Protein AF-A0A960FQE8-F1 (afdb_monomer_lite)

Sequence (117 aa):
MAREVLAIDFSSAMCGALRERVAANGVANVTVREMDAQELDLPDDHVDVALSSFGAMICPDRTRAIAEMARFTRSSGRLAVSCWQAPPAPGRRSSRRTRCSARCSKSFPSRWSNASR

Foldseek 3Di:
DDQAEEAEDQDPVVLVVVVVVCVVVVPDRYDYDNDQLLDDPAAFQADQEAEAEQRLVPHPDSVSSVVSSLGNHHQQHWYFYAHDDDDDDPPDDDDDRDGDTDGSNVPDPPDPDPDDD

Structure (mmCIF, N/CA/C/O backbone):
data_AF-A0A960FQE8-F1
#
_entry.id   AF-A0A960FQE8-F1
#
loop_
_atom_site.group_PDB
_atom_site.id
_atom_site.type_symbol
_atom_site.label_atom_id
_atom_site.label_alt_id
_atom_site.label_comp_id
_atom_site.label_asym_id
_atom_site.label_entity_id
_atom_site.label_seq_id
_atom_site.pdbx_PDB_ins_code
_atom_site.Cartn_x
_atom_site.Cartn_y
_atom_site.Cartn_z
_atom_site.occupancy
_atom_site.B_iso_or_equiv
_atom_site.auth_seq_id
_atom_site.auth_comp_id
_atom_site.auth_asym_id
_atom_site.auth_atom_id
_atom_site.pdbx_PDB_model_num
ATOM 1 N N . MET A 1 1 ? -14.472 10.545 6.963 1.00 61.81 1 MET A N 1
ATOM 2 C CA . MET A 1 1 ? -13.051 10.735 7.327 1.00 61.81 1 MET A CA 1
ATOM 3 C C . MET A 1 1 ? -12.522 9.399 7.823 1.00 61.81 1 MET A C 1
ATOM 5 O O . MET A 1 1 ? -13.245 8.745 8.564 1.00 61.81 1 MET A O 1
ATOM 9 N N . ALA A 1 2 ? -11.345 8.958 7.372 1.00 83.38 2 ALA A N 1
ATOM 10 C CA . ALA A 1 2 ? -10.706 7.756 7.917 1.00 83.38 2 ALA A CA 1
ATOM 11 C C . ALA A 1 2 ? -10.170 8.057 9.324 1.00 83.38 2 ALA A C 1
ATOM 13 O O . ALA A 1 2 ? -9.675 9.160 9.554 1.00 83.38 2 ALA A O 1
ATOM 14 N N . ARG A 1 3 ? -10.287 7.105 10.258 1.00 93.56 3 ARG A N 1
ATOM 15 C CA . ARG A 1 3 ? -9.760 7.264 11.624 1.00 93.56 3 ARG A CA 1
ATOM 16 C C . ARG A 1 3 ? -8.235 7.225 11.628 1.00 93.56 3 ARG A C 1
ATOM 18 O O . ARG A 1 3 ? -7.616 8.080 12.245 1.00 93.56 3 ARG A O 1
ATOM 25 N N . GLU A 1 4 ? -7.664 6.284 10.890 1.00 96.62 4 GLU A N 1
ATOM 26 C CA . GLU A 1 4 ? -6.230 6.041 10.768 1.00 96.62 4 GLU A CA 1
ATOM 27 C C . GLU A 1 4 ? -5.920 5.629 9.327 1.00 96.62 4 GLU A C 1
ATOM 29 O O . GLU A 1 4 ? -6.756 5.012 8.658 1.00 96.62 4 GLU A O 1
ATOM 34 N N . VAL A 1 5 ? -4.745 6.012 8.835 1.00 97.50 5 VAL A N 1
ATOM 35 C CA . VAL A 1 5 ? -4.273 5.693 7.489 1.00 97.50 5 VAL A CA 1
ATOM 36 C C . VAL A 1 5 ? -2.857 5.147 7.581 1.00 97.50 5 VAL A C 1
ATOM 38 O O . VAL A 1 5 ? -1.936 5.850 7.986 1.00 97.50 5 VAL A O 1
ATOM 41 N N . LEU A 1 6 ? -2.671 3.913 7.126 1.00 97.69 6 LEU A N 1
ATOM 42 C CA . LEU A 1 6 ? -1.350 3.372 6.844 1.00 97.69 6 LEU A CA 1
ATOM 43 C C . LEU A 1 6 ? -1.030 3.592 5.362 1.00 97.69 6 LEU A C 1
ATOM 45 O O . LEU A 1 6 ? -1.691 3.030 4.489 1.00 97.69 6 LEU A O 1
ATOM 49 N N . ALA A 1 7 ? -0.022 4.411 5.084 1.00 97.50 7 ALA A N 1
ATOM 50 C CA . ALA A 1 7 ? 0.506 4.630 3.747 1.00 97.50 7 ALA A CA 1
ATOM 51 C C . ALA A 1 7 ? 1.790 3.821 3.550 1.00 97.50 7 ALA A C 1
ATOM 53 O O . ALA A 1 7 ? 2.688 3.844 4.396 1.00 97.50 7 ALA A O 1
ATOM 54 N N . ILE A 1 8 ? 1.863 3.119 2.422 1.00 97.38 8 ILE A N 1
ATOM 55 C CA . ILE A 1 8 ? 2.964 2.217 2.093 1.00 97.38 8 ILE A CA 1
ATOM 56 C C . ILE A 1 8 ? 3.566 2.590 0.745 1.00 97.38 8 ILE A C 1
ATOM 58 O O . ILE A 1 8 ? 2.836 2.990 -0.163 1.00 97.38 8 ILE A O 1
ATOM 62 N N . ASP A 1 9 ? 4.877 2.445 0.620 1.00 97.56 9 ASP A N 1
ATOM 63 C CA . ASP A 1 9 ? 5.579 2.491 -0.661 1.00 97.56 9 ASP A CA 1
ATOM 64 C C . ASP A 1 9 ? 6.843 1.625 -0.569 1.00 97.56 9 ASP A C 1
ATOM 66 O O . ASP A 1 9 ? 7.386 1.450 0.520 1.00 97.56 9 ASP A O 1
ATOM 70 N N . PHE A 1 10 ? 7.316 1.080 -1.689 1.00 96.81 10 PHE A N 1
ATOM 71 C CA . PHE A 1 10 ? 8.600 0.369 -1.729 1.00 96.81 10 PHE A CA 1
ATOM 72 C C . PHE A 1 10 ? 9.778 1.356 -1.765 1.00 96.81 10 PHE A C 1
ATOM 74 O O . PHE A 1 10 ? 10.896 1.027 -1.385 1.00 96.81 10 PHE A O 1
ATOM 81 N N . SER A 1 11 ? 9.546 2.583 -2.237 1.00 97.25 11 SER A N 1
ATOM 82 C CA . SER A 1 11 ? 10.564 3.621 -2.322 1.00 97.25 11 SER A CA 1
ATOM 83 C C . SER A 1 11 ? 10.694 4.384 -1.006 1.00 97.25 11 SER A C 1
ATOM 85 O O . SER A 1 11 ? 9.833 5.192 -0.642 1.00 97.25 11 SER A O 1
ATOM 87 N N . SER A 1 12 ? 11.849 4.234 -0.357 1.00 97.75 12 SER A N 1
ATOM 88 C CA . SER A 1 12 ? 12.251 5.042 0.801 1.00 97.75 12 SER A CA 1
ATOM 89 C C . SER A 1 12 ? 12.115 6.553 0.556 1.00 97.75 12 SER A C 1
ATOM 91 O O . SER A 1 12 ? 11.643 7.294 1.424 1.00 97.75 12 SER A O 1
ATOM 93 N N . ALA A 1 13 ? 12.441 7.014 -0.658 1.00 98.19 13 ALA A N 1
ATOM 94 C CA . ALA A 1 13 ? 12.316 8.410 -1.068 1.00 98.19 13 ALA A CA 1
ATOM 95 C C . ALA A 1 13 ? 10.851 8.878 -1.124 1.00 98.19 13 ALA A C 1
ATOM 97 O O . ALA A 1 13 ? 10.537 9.971 -0.648 1.00 98.19 13 ALA A O 1
ATOM 98 N N . MET A 1 14 ? 9.935 8.053 -1.647 1.00 98.06 14 MET A N 1
ATOM 99 C CA . MET A 1 14 ? 8.502 8.380 -1.654 1.00 98.06 14 MET A CA 1
ATOM 100 C C . MET A 1 14 ? 7.922 8.401 -0.238 1.00 98.06 14 MET A C 1
ATOM 102 O O . MET A 1 14 ? 7.156 9.310 0.094 1.00 98.06 14 MET A O 1
ATOM 106 N N . CYS A 1 15 ? 8.337 7.469 0.625 1.00 98.38 15 CYS A N 1
ATOM 107 C CA . CYS A 1 15 ? 7.978 7.502 2.040 1.00 98.38 15 CYS A CA 1
ATOM 108 C C . CYS A 1 15 ? 8.481 8.781 2.728 1.00 98.38 15 CYS A C 1
ATOM 110 O O . CYS A 1 15 ? 7.731 9.400 3.482 1.00 98.38 15 CYS A O 1
ATOM 112 N N . GLY A 1 16 ? 9.723 9.200 2.464 1.00 98.44 16 GLY A N 1
ATOM 113 C CA . GLY A 1 16 ? 10.284 10.458 2.970 1.00 98.44 16 GLY A CA 1
ATOM 114 C C . GLY A 1 16 ? 9.455 11.672 2.549 1.00 98.44 16 GLY A C 1
ATOM 115 O O . GLY A 1 16 ? 8.958 12.408 3.401 1.00 98.44 16 GLY A O 1
ATOM 116 N N . ALA A 1 17 ? 9.193 11.806 1.247 1.00 98.50 17 ALA A N 1
ATOM 117 C CA . ALA A 1 17 ? 8.388 12.899 0.705 1.00 98.50 17 ALA A CA 1
ATOM 118 C C . ALA A 1 17 ? 6.958 12.930 1.278 1.00 98.50 17 ALA A C 1
ATOM 120 O O . ALA A 1 17 ? 6.392 14.002 1.504 1.00 98.50 17 ALA A O 1
ATOM 121 N N . LEU A 1 18 ? 6.344 11.767 1.528 1.00 98.19 18 LEU A N 1
ATOM 122 C CA . LEU A 1 18 ? 5.026 11.713 2.157 1.00 98.19 18 LEU A CA 1
ATOM 123 C C . LEU A 1 18 ? 5.073 12.167 3.619 1.00 98.19 18 LEU A C 1
ATOM 125 O O . LEU A 1 18 ? 4.193 12.920 4.031 1.00 98.19 18 LEU A O 1
ATOM 129 N N . ARG A 1 19 ? 6.087 11.759 4.392 1.00 98.38 19 ARG A N 1
ATOM 130 C CA . ARG A 1 19 ? 6.248 12.200 5.789 1.00 98.38 19 ARG A CA 1
ATOM 131 C C . ARG A 1 19 ? 6.376 13.718 5.887 1.00 98.38 19 ARG A C 1
ATOM 133 O O . ARG A 1 19 ? 5.694 14.325 6.708 1.00 98.38 19 ARG A O 1
ATOM 140 N N . GLU A 1 20 ? 7.167 14.334 5.010 1.00 98.31 20 GLU A N 1
ATOM 141 C CA . GLU A 1 20 ? 7.293 15.796 4.934 1.00 98.31 20 GLU A CA 1
ATOM 142 C C . GLU A 1 20 ? 5.948 16.471 4.639 1.00 98.31 20 GLU A C 1
ATOM 144 O O . GLU A 1 20 ? 5.563 17.423 5.318 1.00 98.31 20 GLU A O 1
ATOM 149 N N . ARG A 1 21 ? 5.183 15.950 3.670 1.00 98.25 21 ARG A N 1
ATOM 150 C CA . ARG A 1 21 ? 3.851 16.482 3.333 1.00 98.25 21 ARG A CA 1
ATOM 151 C C . ARG A 1 21 ? 2.856 16.325 4.477 1.00 98.25 21 ARG A C 1
ATOM 153 O O . ARG A 1 21 ? 2.084 17.246 4.729 1.00 98.25 21 ARG A O 1
ATOM 160 N N . VAL A 1 22 ? 2.859 15.180 5.156 1.00 97.75 22 VAL A N 1
ATOM 161 C CA . VAL A 1 22 ? 2.000 14.907 6.317 1.00 97.75 22 VAL A CA 1
ATOM 162 C C . VAL A 1 22 ? 2.296 15.906 7.438 1.00 97.75 22 VAL A C 1
ATOM 164 O O . VAL A 1 22 ? 1.364 16.529 7.948 1.00 97.75 22 VAL A O 1
ATOM 167 N N . ALA A 1 23 ? 3.578 16.135 7.744 1.00 97.31 23 ALA A N 1
ATOM 168 C CA . ALA A 1 23 ? 4.011 17.125 8.729 1.00 97.31 23 ALA A CA 1
ATOM 169 C C . ALA A 1 23 ? 3.613 18.556 8.334 1.00 97.31 23 ALA A C 1
ATOM 171 O O . ALA A 1 23 ? 3.003 19.265 9.132 1.00 97.31 23 ALA A O 1
ATOM 172 N N . ALA A 1 24 ? 3.878 18.962 7.088 1.00 98.19 24 ALA A N 1
ATOM 173 C CA . ALA A 1 24 ? 3.560 20.303 6.596 1.00 98.19 24 ALA A CA 1
ATOM 174 C C . ALA A 1 24 ? 2.053 20.624 6.614 1.00 98.19 24 ALA A C 1
ATOM 176 O O . ALA A 1 24 ? 1.675 21.785 6.738 1.00 98.19 24 ALA A O 1
ATOM 177 N N . ASN A 1 25 ? 1.190 19.607 6.501 1.00 97.19 25 ASN A N 1
ATOM 178 C CA . ASN A 1 25 ? -0.269 19.761 6.526 1.00 97.19 25 ASN A CA 1
ATOM 179 C C . ASN A 1 25 ? -0.893 19.462 7.903 1.00 97.19 25 ASN A C 1
ATOM 181 O O . ASN A 1 25 ? -2.118 19.459 8.020 1.00 97.19 25 ASN A O 1
ATOM 185 N N . GLY A 1 26 ? -0.088 19.179 8.935 1.00 96.38 26 GLY A N 1
ATOM 186 C CA . GLY A 1 26 ? -0.581 18.883 10.286 1.00 96.38 26 GLY A CA 1
ATOM 187 C C . GLY A 1 26 ? -1.472 17.637 10.371 1.00 96.38 26 GLY A C 1
ATOM 188 O O . GLY A 1 26 ? -2.358 17.565 11.223 1.00 96.38 26 GLY A O 1
ATOM 189 N N . VAL A 1 27 ? -1.282 16.661 9.479 1.00 96.56 27 VAL A N 1
ATOM 190 C CA . VAL A 1 27 ? -2.099 15.441 9.447 1.00 96.56 27 VAL A CA 1
ATOM 191 C C . VAL A 1 27 ? -1.558 14.450 10.478 1.00 96.56 27 VAL A C 1
ATOM 193 O O . VAL A 1 27 ? -0.485 13.885 10.305 1.00 96.56 27 VAL A O 1
ATOM 196 N N . ALA A 1 28 ? -2.300 14.223 11.561 1.00 95.06 28 ALA A N 1
ATOM 197 C CA . ALA A 1 28 ? -1.808 13.435 12.697 1.00 95.06 28 ALA A CA 1
ATOM 198 C C . ALA A 1 28 ? -2.091 11.924 12.607 1.00 95.06 28 ALA A C 1
ATOM 200 O O . ALA A 1 28 ? -1.512 11.146 13.359 1.00 95.06 28 ALA A O 1
ATOM 201 N N . ASN A 1 29 ? -2.992 11.491 11.724 1.00 97.06 29 ASN A N 1
ATOM 202 C CA . ASN A 1 29 ? -3.499 10.116 11.687 1.00 97.06 29 ASN A CA 1
ATOM 203 C C . ASN A 1 29 ? -2.957 9.278 10.517 1.00 97.06 29 ASN A C 1
ATOM 205 O O . ASN A 1 29 ? -3.617 8.332 10.083 1.00 97.06 29 ASN A O 1
ATOM 209 N N . VAL A 1 30 ? -1.785 9.643 9.987 1.00 98.00 30 VAL A N 1
ATOM 210 C CA . VAL A 1 30 ? -1.114 8.923 8.898 1.00 98.00 30 VAL A CA 1
ATOM 211 C C . VAL A 1 30 ? 0.195 8.327 9.403 1.00 98.00 30 VAL A C 1
ATOM 213 O O . VAL A 1 30 ? 1.091 9.049 9.837 1.00 98.00 30 VAL A O 1
ATOM 216 N N . THR A 1 31 ? 0.340 7.014 9.269 1.00 97.75 31 THR A N 1
ATOM 217 C CA . THR A 1 31 ? 1.605 6.301 9.468 1.00 97.75 31 THR A CA 1
ATOM 218 C C . THR A 1 31 ? 2.185 5.929 8.110 1.00 97.75 31 THR A C 1
ATOM 220 O O . THR A 1 31 ? 1.468 5.433 7.246 1.00 97.75 31 THR A O 1
ATOM 223 N N . VAL A 1 32 ? 3.486 6.154 7.911 1.00 98.31 32 VAL A N 1
ATOM 224 C CA . VAL A 1 32 ? 4.179 5.846 6.649 1.00 98.31 32 VAL A CA 1
ATOM 225 C C . VAL A 1 32 ? 5.197 4.730 6.874 1.00 98.31 32 VAL A C 1
ATOM 227 O O . VAL A 1 32 ? 6.140 4.915 7.651 1.00 98.31 32 VAL A O 1
ATOM 230 N N . ARG A 1 33 ? 5.040 3.601 6.176 1.00 97.94 33 ARG A N 1
ATOM 231 C CA . ARG A 1 33 ? 5.953 2.444 6.227 1.00 97.94 33 ARG A CA 1
ATOM 232 C C . ARG A 1 33 ? 6.513 2.133 4.841 1.00 97.94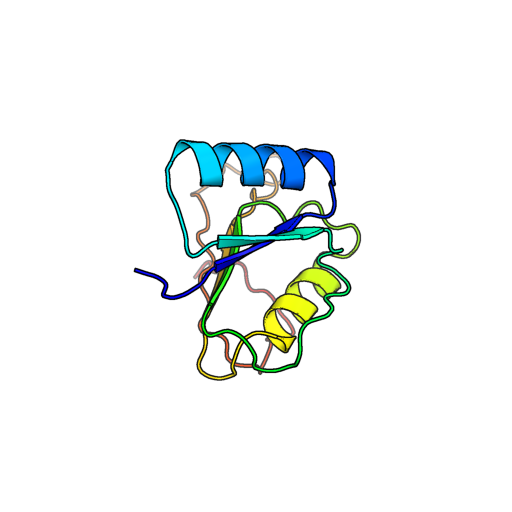 33 ARG A C 1
ATOM 234 O O . ARG A 1 33 ? 5.789 2.198 3.856 1.00 97.94 33 ARG A O 1
ATOM 241 N N . GLU A 1 34 ? 7.789 1.775 4.788 1.00 98.06 34 GLU A N 1
ATOM 242 C CA . GLU A 1 34 ? 8.415 1.252 3.573 1.00 98.06 34 GLU A CA 1
ATOM 243 C C . GLU A 1 34 ? 8.194 -0.262 3.519 1.00 98.06 34 GLU A C 1
ATOM 245 O O . GLU A 1 34 ? 8.614 -0.961 4.442 1.00 98.06 34 GLU A O 1
ATOM 250 N N . MET A 1 35 ? 7.468 -0.754 2.511 1.00 97.44 35 MET A N 1
ATOM 251 C CA . MET A 1 35 ? 7.130 -2.176 2.345 1.00 97.44 35 MET A CA 1
ATOM 252 C C . MET A 1 35 ? 6.896 -2.522 0.867 1.00 97.44 35 MET A C 1
ATOM 254 O O . MET A 1 35 ? 6.440 -1.680 0.092 1.00 97.44 35 MET A O 1
ATOM 258 N N . ASP A 1 36 ? 7.144 -3.778 0.484 1.00 96.56 36 ASP A N 1
ATOM 259 C CA . ASP A 1 36 ? 6.740 -4.304 -0.825 1.00 96.56 36 ASP A CA 1
ATOM 260 C C . ASP A 1 36 ? 5.241 -4.642 -0.812 1.00 96.56 36 ASP A C 1
ATOM 262 O O . ASP A 1 36 ? 4.765 -5.417 0.013 1.00 96.56 36 ASP A O 1
ATOM 266 N N . ALA A 1 37 ? 4.484 -4.095 -1.763 1.00 96.00 37 ALA A N 1
ATOM 267 C CA . ALA A 1 37 ? 3.058 -4.383 -1.919 1.00 96.00 37 ALA A CA 1
ATOM 268 C C . ALA A 1 37 ? 2.751 -5.866 -2.214 1.00 96.00 37 ALA A C 1
ATOM 270 O O . ALA A 1 37 ? 1.602 -6.281 -2.081 1.00 96.00 37 ALA A O 1
ATOM 271 N N . GLN A 1 38 ? 3.746 -6.651 -2.636 1.00 96.19 38 GLN A N 1
ATOM 272 C CA . GLN A 1 38 ? 3.639 -8.090 -2.889 1.00 96.19 38 GLN A CA 1
ATOM 273 C C . GLN A 1 38 ? 3.845 -8.943 -1.625 1.00 96.19 38 GLN A C 1
ATOM 275 O O . GLN A 1 38 ? 3.584 -10.148 -1.659 1.00 96.19 38 GLN A O 1
ATOM 280 N N . GLU A 1 39 ? 4.327 -8.355 -0.530 1.00 95.88 39 GLU A N 1
ATOM 281 C CA . GLU A 1 39 ? 4.605 -9.060 0.722 1.00 95.88 39 GLU A CA 1
ATOM 282 C C . GLU A 1 39 ? 4.521 -8.086 1.897 1.00 95.88 39 GLU A C 1
ATOM 284 O O . GLU A 1 39 ? 5.512 -7.492 2.325 1.00 95.88 39 GLU A O 1
ATOM 289 N N . LEU A 1 40 ? 3.300 -7.880 2.392 1.00 95.38 40 LEU A N 1
ATOM 290 C CA . LEU A 1 40 ? 3.050 -6.895 3.433 1.00 95.38 40 LEU A CA 1
ATOM 291 C C . LEU A 1 40 ? 3.080 -7.539 4.811 1.00 95.38 40 LEU A C 1
ATOM 293 O O . LEU A 1 40 ? 2.336 -8.478 5.096 1.00 95.38 40 LEU A O 1
ATOM 297 N N . ASP A 1 41 ? 3.868 -6.941 5.701 1.00 95.38 41 ASP A N 1
ATOM 298 C CA . ASP A 1 41 ? 3.873 -7.230 7.135 1.00 95.38 41 ASP A CA 1
ATOM 299 C C . ASP A 1 41 ? 2.633 -6.611 7.810 1.00 95.38 41 ASP A C 1
ATOM 301 O O . ASP A 1 41 ? 2.687 -5.616 8.545 1.00 95.38 41 ASP A O 1
ATOM 305 N N . LEU A 1 42 ? 1.480 -7.170 7.441 1.00 95.69 42 LEU A N 1
ATOM 306 C CA . LEU A 1 42 ? 0.151 -6.860 7.946 1.00 95.69 42 LEU A CA 1
ATOM 307 C C . LEU A 1 42 ? -0.598 -8.165 8.219 1.00 95.69 42 LEU A C 1
ATOM 309 O O . LEU A 1 42 ? -0.523 -9.088 7.401 1.00 95.69 42 LEU A O 1
ATOM 313 N N . PRO A 1 43 ? -1.355 -8.251 9.322 1.00 96.44 43 PRO A N 1
ATOM 314 C CA . PRO A 1 43 ? -2.176 -9.420 9.581 1.00 96.44 43 PRO A CA 1
ATOM 315 C C . PRO A 1 43 ? -3.361 -9.491 8.607 1.00 96.44 43 PRO A C 1
ATOM 317 O O . PRO A 1 43 ? -3.765 -8.497 7.997 1.00 96.44 43 PRO A O 1
ATOM 320 N N . ASP A 1 44 ? -3.926 -10.685 8.473 1.00 96.44 44 ASP A N 1
ATOM 321 C CA . ASP A 1 44 ? -5.156 -10.913 7.716 1.00 96.44 44 ASP A CA 1
ATOM 322 C C . ASP A 1 44 ? -6.324 -10.118 8.329 1.00 96.44 44 ASP A C 1
ATOM 324 O O . ASP A 1 44 ? -6.363 -9.885 9.539 1.00 96.44 44 ASP A O 1
ATOM 328 N N . ASP A 1 45 ? -7.300 -9.711 7.506 1.00 95.75 45 ASP A N 1
ATOM 329 C CA . ASP A 1 45 ? -8.530 -9.034 7.965 1.00 95.75 45 ASP A CA 1
ATOM 330 C C . ASP A 1 45 ? -8.295 -7.807 8.884 1.00 95.75 45 ASP A C 1
ATOM 332 O O . ASP A 1 45 ? -9.055 -7.518 9.818 1.00 95.75 45 ASP A O 1
ATOM 336 N N . HIS A 1 46 ? -7.236 -7.047 8.618 1.00 95.00 46 HIS A N 1
ATOM 337 C CA . HIS A 1 46 ? -6.776 -5.970 9.486 1.00 95.00 46 HIS A CA 1
ATOM 338 C C . HIS A 1 46 ? -7.415 -4.607 9.204 1.00 95.00 46 HIS A C 1
ATOM 340 O O . HIS A 1 46 ? -7.685 -3.855 10.143 1.00 95.00 46 HIS A O 1
ATOM 346 N N . VAL A 1 47 ? -7.684 -4.279 7.935 1.00 95.62 47 VAL A N 1
ATOM 347 C CA . VAL A 1 47 ? -8.189 -2.949 7.545 1.00 95.62 47 VAL A CA 1
ATOM 348 C C . VAL A 1 47 ? -9.601 -2.996 6.973 1.00 95.62 47 VAL A C 1
ATOM 350 O O . VAL A 1 47 ? -10.006 -3.964 6.331 1.00 95.62 47 VAL A O 1
ATOM 353 N N . ASP A 1 48 ? -10.342 -1.902 7.142 1.00 95.56 48 ASP A N 1
ATOM 354 C CA . ASP A 1 48 ? -11.680 -1.750 6.558 1.00 95.56 48 A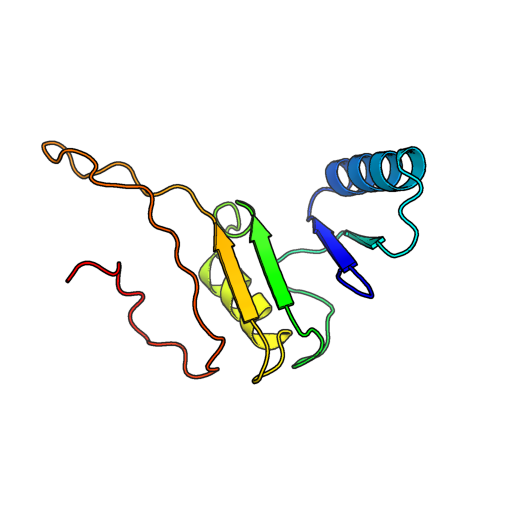SP A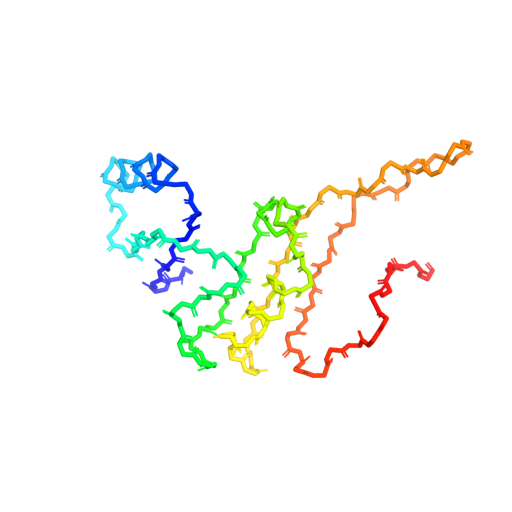 CA 1
ATOM 355 C C . ASP A 1 48 ? -11.632 -1.407 5.063 1.00 95.56 48 ASP A C 1
ATOM 357 O O . ASP A 1 48 ? -12.540 -1.758 4.304 1.00 95.56 48 ASP A O 1
ATOM 361 N N . VAL A 1 49 ? -10.588 -0.688 4.634 1.00 96.06 49 VAL A N 1
ATOM 362 C CA . VAL A 1 49 ? -10.429 -0.213 3.257 1.00 96.06 49 VAL A CA 1
ATOM 363 C C . VAL A 1 49 ? -8.974 -0.323 2.807 1.00 96.06 49 VAL A C 1
ATOM 365 O O . VAL A 1 49 ? -8.090 0.230 3.455 1.00 96.06 49 VAL A O 1
ATOM 368 N N . ALA A 1 50 ? -8.748 -0.950 1.652 1.00 96.62 50 ALA A N 1
ATOM 369 C CA . ALA A 1 50 ? -7.481 -0.918 0.926 1.00 96.62 50 ALA A CA 1
ATOM 370 C C . ALA A 1 50 ? -7.63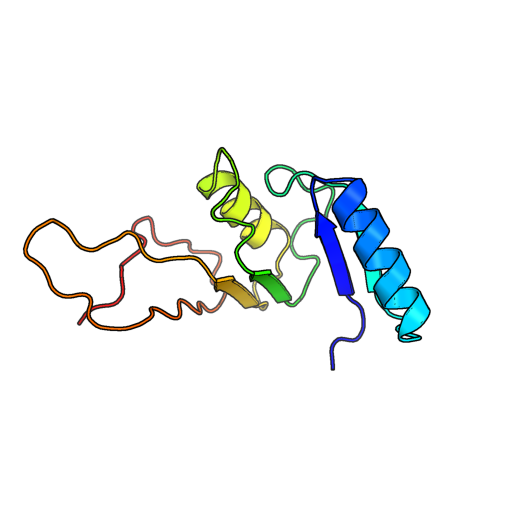0 -0.145 -0.391 1.00 96.62 50 ALA A C 1
ATOM 372 O O . ALA A 1 50 ? -8.570 -0.360 -1.164 1.00 96.62 50 ALA A O 1
ATOM 373 N N . LEU A 1 51 ? -6.682 0.749 -0.668 1.00 96.38 51 LEU A N 1
ATOM 374 C CA . LEU A 1 51 ? -6.659 1.563 -1.879 1.00 96.38 51 LEU A CA 1
ATOM 375 C C . LEU A 1 51 ? -5.282 1.475 -2.534 1.00 96.38 51 LEU A C 1
ATOM 377 O O . LEU A 1 51 ? -4.275 1.733 -1.885 1.00 96.38 51 LEU A O 1
ATOM 381 N N . SER A 1 52 ? -5.249 1.190 -3.834 1.00 95.81 52 SER A N 1
ATOM 382 C CA . SER A 1 52 ? -4.046 1.358 -4.648 1.00 95.81 52 SER A CA 1
ATOM 383 C C . SER A 1 52 ? -4.323 2.327 -5.788 1.00 95.81 52 SER A C 1
ATOM 385 O O . SER A 1 52 ? -5.065 2.021 -6.725 1.00 95.81 52 SER A O 1
ATOM 387 N N . SER A 1 53 ? -3.734 3.518 -5.697 1.00 94.06 53 SER A N 1
ATOM 388 C CA . SER A 1 53 ? -3.857 4.544 -6.729 1.00 94.06 53 SER A CA 1
ATOM 389 C C . SER A 1 53 ? -2.647 4.486 -7.653 1.00 94.06 53 SER A C 1
ATOM 391 O O . SER A 1 53 ? -1.603 5.045 -7.338 1.00 94.06 53 SER A O 1
ATOM 393 N N . PHE A 1 54 ? -2.769 3.767 -8.772 1.00 93.00 54 PHE A N 1
ATOM 394 C CA . PHE A 1 54 ? -1.710 3.548 -9.770 1.00 93.00 54 PHE A CA 1
ATOM 395 C C . PHE A 1 54 ? -0.463 2.787 -9.272 1.00 93.00 54 PHE A C 1
ATOM 397 O O . PHE A 1 54 ? 0.471 2.604 -10.046 1.00 93.00 54 PHE A O 1
ATOM 404 N N . GLY A 1 55 ? -0.461 2.273 -8.037 1.00 92.44 55 GLY A N 1
ATOM 405 C CA . GLY A 1 55 ? 0.652 1.491 -7.481 1.00 92.44 55 GLY A CA 1
ATOM 406 C C . GLY A 1 55 ? 0.643 0.023 -7.917 1.00 92.44 55 GLY A C 1
ATOM 407 O O . GLY A 1 55 ? 1.627 -0.487 -8.436 1.00 92.44 55 GLY A O 1
ATOM 408 N N . ALA A 1 56 ? -0.500 -0.662 -7.815 1.00 92.25 56 ALA A N 1
ATOM 409 C CA . ALA A 1 56 ? -0.581 -2.097 -8.111 1.00 92.25 56 ALA A CA 1
ATOM 410 C C . ALA A 1 56 ? -0.236 -2.439 -9.572 1.00 92.25 56 ALA A C 1
ATOM 412 O O . ALA A 1 56 ? 0.115 -3.572 -9.875 1.00 92.25 56 ALA A O 1
ATOM 413 N N . MET A 1 57 ? -0.338 -1.476 -10.497 1.00 89.75 57 MET A N 1
ATOM 414 C CA . MET A 1 57 ? -0.018 -1.704 -11.907 1.00 89.75 57 MET A CA 1
ATOM 415 C C . MET A 1 57 ? 1.484 -1.732 -12.216 1.00 89.75 57 MET A C 1
ATOM 417 O O . MET A 1 57 ? 1.854 -2.274 -13.257 1.00 89.75 57 MET A O 1
ATOM 421 N N . ILE A 1 58 ? 2.318 -1.156 -11.343 1.00 91.56 58 ILE A N 1
ATOM 422 C CA . ILE A 1 58 ? 3.780 -1.123 -11.502 1.00 91.56 58 ILE A CA 1
ATOM 423 C C . ILE A 1 58 ? 4.488 -2.240 -10.719 1.00 91.56 58 ILE A C 1
ATOM 425 O O . ILE A 1 58 ? 5.688 -2.426 -10.894 1.00 91.56 58 ILE A O 1
ATOM 429 N N . CYS A 1 59 ? 3.762 -3.009 -9.899 1.00 93.62 59 CYS A N 1
ATOM 430 C CA . CYS A 1 59 ? 4.302 -4.191 -9.229 1.00 93.62 59 CYS A CA 1
ATOM 431 C C . CYS A 1 59 ? 4.744 -5.258 -10.254 1.00 93.62 59 CYS A C 1
ATOM 433 O O . CYS A 1 59 ? 3.990 -5.511 -11.204 1.00 93.62 59 CYS A O 1
ATOM 435 N N . PRO A 1 60 ? 5.902 -5.922 -10.049 1.00 94.81 60 PRO A N 1
ATOM 436 C CA . PRO A 1 60 ? 6.355 -7.031 -10.894 1.00 94.81 60 PRO A CA 1
ATOM 437 C C . PRO A 1 60 ? 5.307 -8.143 -11.013 1.00 94.81 60 PRO A C 1
ATOM 439 O O . PRO A 1 60 ? 4.909 -8.504 -12.122 1.00 94.81 60 PRO A O 1
ATOM 442 N N . ASP A 1 61 ? 4.788 -8.616 -9.878 1.00 94.19 61 ASP A N 1
ATOM 443 C CA . ASP A 1 61 ? 3.632 -9.502 -9.804 1.00 94.19 61 ASP A CA 1
ATOM 444 C C . ASP A 1 61 ? 2.406 -8.738 -9.288 1.00 94.19 61 ASP A C 1
ATOM 446 O O . ASP A 1 61 ? 2.129 -8.620 -8.090 1.00 94.19 61 ASP A O 1
ATOM 450 N N . ARG A 1 62 ? 1.627 -8.216 -10.237 1.00 92.75 62 ARG A N 1
ATOM 451 C CA . ARG A 1 62 ? 0.370 -7.514 -9.943 1.00 92.75 62 ARG A CA 1
ATOM 452 C C . ARG A 1 62 ? -0.668 -8.415 -9.281 1.00 92.75 62 ARG A C 1
ATOM 454 O O . ARG A 1 62 ? -1.481 -7.928 -8.498 1.00 92.75 62 ARG A O 1
ATOM 461 N N . THR A 1 63 ? -0.677 -9.705 -9.617 1.00 92.81 63 THR A N 1
ATOM 462 C CA . THR A 1 63 ? -1.647 -10.654 -9.062 1.00 92.81 63 THR A CA 1
ATOM 463 C C . THR A 1 63 ? -1.354 -10.864 -7.587 1.00 92.81 63 THR A C 1
ATOM 465 O O . THR A 1 63 ? -2.272 -10.766 -6.776 1.00 92.81 63 THR A O 1
ATOM 468 N N . ARG A 1 64 ? -0.078 -11.058 -7.237 1.00 95.38 64 ARG A N 1
ATOM 469 C CA . ARG A 1 64 ? 0.376 -11.162 -5.849 1.00 95.38 64 ARG A CA 1
ATOM 470 C C . ARG A 1 64 ? 0.084 -9.890 -5.057 1.00 95.38 64 ARG A C 1
ATOM 472 O O . ARG A 1 64 ? -0.489 -9.987 -3.979 1.00 95.38 64 ARG A O 1
ATOM 479 N N . ALA A 1 65 ? 0.361 -8.710 -5.614 1.00 95.62 65 ALA A N 1
ATOM 480 C CA . ALA A 1 65 ? 0.048 -7.445 -4.943 1.00 95.62 65 ALA A CA 1
ATOM 481 C C . ALA A 1 65 ? -1.457 -7.285 -4.643 1.00 95.62 65 ALA A C 1
ATOM 483 O O . ALA A 1 65 ? -1.848 -6.894 -3.545 1.00 95.62 65 ALA A O 1
ATOM 484 N N . ILE A 1 66 ? -2.332 -7.624 -5.596 1.00 94.69 66 ILE A N 1
ATOM 485 C CA . ILE A 1 66 ? -3.786 -7.553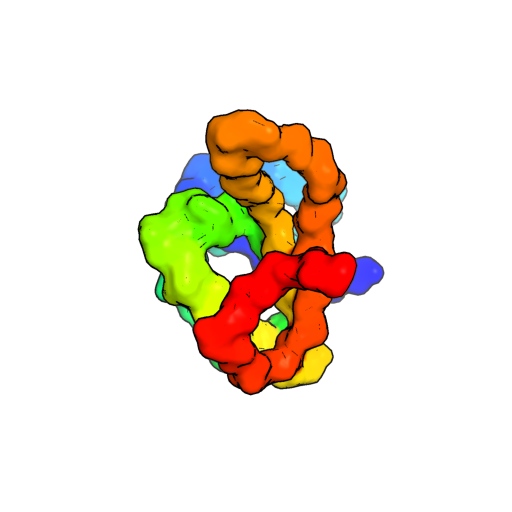 -5.379 1.00 94.69 66 ILE A CA 1
ATOM 486 C C . ILE A 1 66 ? -4.265 -8.651 -4.413 1.00 94.69 66 ILE A C 1
ATOM 488 O O . ILE A 1 66 ? -5.191 -8.410 -3.636 1.00 94.69 66 ILE A O 1
ATOM 492 N N . ALA A 1 67 ? -3.649 -9.836 -4.437 1.00 95.88 67 ALA A N 1
ATOM 493 C CA . ALA A 1 67 ? -3.945 -10.910 -3.494 1.00 95.88 67 ALA A CA 1
ATOM 494 C C . ALA A 1 67 ? -3.586 -10.508 -2.055 1.00 95.88 67 ALA A C 1
ATOM 496 O O . ALA A 1 67 ? -4.417 -10.678 -1.165 1.00 95.88 67 ALA A O 1
ATOM 497 N N . GLU A 1 68 ? -2.426 -9.883 -1.842 1.00 97.06 68 GLU A N 1
ATOM 498 C CA . GLU A 1 68 ? -2.046 -9.305 -0.548 1.00 97.06 68 GLU A CA 1
ATOM 499 C C . GLU A 1 68 ? -3.048 -8.243 -0.096 1.00 97.06 68 GLU A C 1
ATOM 501 O O . GLU A 1 68 ? -3.545 -8.304 1.028 1.00 97.06 68 GLU A O 1
ATOM 506 N N . MET A 1 69 ? -3.441 -7.329 -0.993 1.00 96.44 69 MET A N 1
ATOM 507 C CA . MET A 1 69 ? -4.503 -6.361 -0.705 1.00 96.44 69 MET A CA 1
ATOM 508 C C . MET A 1 69 ? -5.803 -7.028 -0.247 1.00 96.44 69 MET A C 1
ATOM 510 O O . MET A 1 69 ? -6.441 -6.547 0.690 1.00 96.44 69 MET A O 1
ATOM 514 N N . ALA A 1 70 ? -6.209 -8.127 -0.881 1.00 95.88 70 ALA A N 1
ATOM 515 C CA . ALA A 1 70 ? -7.399 -8.870 -0.482 1.00 95.88 70 ALA A CA 1
ATOM 516 C C . ALA A 1 70 ? -7.217 -9.618 0.852 1.00 95.88 70 ALA A C 1
ATOM 518 O O . ALA A 1 70 ? -8.186 -9.733 1.599 1.00 95.88 70 ALA A O 1
ATOM 519 N N . ARG A 1 71 ? -6.005 -10.098 1.163 1.00 96.94 71 ARG A N 1
ATOM 520 C CA . ARG A 1 71 ? -5.674 -10.830 2.397 1.00 96.94 71 ARG A CA 1
ATOM 521 C C . ARG A 1 71 ? -5.806 -9.952 3.642 1.00 96.94 71 ARG A C 1
ATOM 523 O O . ARG A 1 71 ? -6.504 -10.326 4.584 1.00 96.94 71 ARG A O 1
ATOM 530 N N . PHE A 1 72 ? -5.174 -8.776 3.647 1.00 96.00 72 PHE A N 1
ATOM 531 C CA . PHE A 1 72 ? -5.197 -7.887 4.818 1.00 96.00 72 PHE A CA 1
ATOM 532 C C . PHE A 1 72 ? -6.477 -7.037 4.913 1.00 96.00 72 PHE A C 1
ATOM 534 O O . PHE A 1 72 ? -6.742 -6.425 5.949 1.00 96.00 72 PHE A O 1
ATOM 541 N N . THR A 1 73 ? -7.292 -6.972 3.854 1.00 96.50 73 THR A N 1
ATOM 542 C CA . THR A 1 73 ? -8.602 -6.305 3.904 1.00 96.50 73 THR A CA 1
ATOM 543 C C . THR A 1 73 ? -9.633 -7.221 4.547 1.00 96.50 73 THR A C 1
ATOM 545 O O . THR A 1 73 ? -9.768 -8.383 4.168 1.00 96.50 73 THR A O 1
ATOM 548 N N . ARG A 1 74 ? -10.417 -6.677 5.481 1.00 95.25 74 ARG A N 1
ATOM 549 C CA . ARG A 1 74 ? -11.541 -7.386 6.101 1.00 95.25 74 ARG A CA 1
ATOM 550 C C . ARG A 1 74 ? -12.483 -7.972 5.055 1.00 95.25 74 ARG A C 1
ATOM 552 O O . ARG A 1 74 ? -12.805 -7.319 4.066 1.00 95.25 74 ARG A O 1
ATOM 559 N N . SER A 1 75 ? -13.034 -9.149 5.334 1.00 90.94 75 SER A N 1
ATOM 560 C CA . SER A 1 75 ? -14.101 -9.772 4.529 1.00 90.94 75 SER A CA 1
ATOM 561 C C . SER A 1 75 ? -15.330 -8.874 4.304 1.00 90.94 75 SER A C 1
ATOM 563 O O . SER A 1 75 ? -15.998 -8.991 3.280 1.00 90.94 75 SER A O 1
ATOM 565 N N . SER A 1 76 ? -15.630 -7.964 5.235 1.00 91.38 76 SER A N 1
ATOM 566 C CA . SER A 1 76 ? -16.683 -6.942 5.114 1.00 91.38 76 SER A CA 1
ATOM 567 C C . SER A 1 76 ? -16.191 -5.608 4.528 1.00 91.38 76 SER A C 1
ATOM 569 O O . SER A 1 76 ? -16.989 -4.693 4.296 1.00 91.38 76 SER A O 1
ATOM 571 N N . GLY A 1 77 ? -14.883 -5.494 4.298 1.00 92.69 77 GLY A N 1
ATOM 572 C CA . GLY A 1 77 ? -14.182 -4.301 3.857 1.00 92.69 77 GLY A CA 1
ATOM 573 C C . GLY A 1 77 ? -14.291 -4.025 2.358 1.00 92.69 77 GLY A C 1
ATOM 574 O O . GLY A 1 77 ? -15.022 -4.671 1.595 1.00 92.69 77 GLY A O 1
ATOM 575 N N . ARG A 1 78 ? -13.572 -2.993 1.914 1.00 93.94 78 ARG A N 1
ATOM 576 C CA . ARG A 1 78 ? -13.560 -2.550 0.515 1.00 93.94 78 ARG A CA 1
ATOM 577 C C . ARG A 1 78 ? -12.146 -2.463 -0.024 1.00 93.94 78 ARG A C 1
ATOM 579 O O . ARG A 1 78 ? -11.259 -1.930 0.627 1.00 93.94 78 ARG A O 1
ATOM 586 N N . LEU A 1 79 ? -11.979 -2.901 -1.263 1.00 93.75 79 LEU A N 1
ATOM 587 C CA . LEU A 1 79 ? -10.724 -2.804 -1.989 1.00 93.75 79 LEU A CA 1
ATOM 588 C C . LEU A 1 79 ? -10.968 -2.039 -3.287 1.00 93.75 79 LEU A C 1
ATOM 590 O O . LEU A 1 79 ? -11.914 -2.332 -4.021 1.00 93.75 79 LEU A O 1
ATOM 594 N N . ALA A 1 80 ? -10.123 -1.052 -3.574 1.00 93.56 80 ALA A N 1
ATOM 595 C CA . ALA A 1 80 ? -10.185 -0.293 -4.815 1.00 93.56 80 ALA A CA 1
ATOM 596 C C . ALA A 1 80 ? -8.798 -0.132 -5.443 1.00 93.56 80 ALA A C 1
ATOM 598 O O . ALA A 1 80 ? -7.822 0.184 -4.764 1.00 93.56 80 ALA A O 1
ATOM 599 N N . VAL A 1 81 ? -8.734 -0.310 -6.762 1.00 92.50 81 VAL A N 1
ATOM 600 C CA . VAL A 1 81 ? -7.521 -0.111 -7.559 1.00 92.50 81 VAL A CA 1
ATOM 601 C C . VAL A 1 81 ? -7.847 0.821 -8.716 1.00 92.50 81 VAL A C 1
ATOM 603 O O . VAL A 1 81 ? -8.814 0.598 -9.447 1.00 92.50 81 VAL A O 1
ATOM 606 N N . SER A 1 82 ? -7.034 1.857 -8.904 1.00 91.44 82 SER A N 1
ATOM 607 C CA . SER A 1 82 ? -7.023 2.634 -10.143 1.00 91.44 82 SER A CA 1
ATOM 608 C C . SER A 1 82 ? -5.751 2.342 -10.924 1.00 91.44 82 SER A C 1
ATOM 610 O O . SER A 1 82 ? -4.653 2.386 -10.377 1.00 91.44 82 SER A O 1
ATOM 612 N N . CYS A 1 83 ? -5.891 2.056 -12.213 1.00 90.00 83 CYS A N 1
ATOM 613 C CA . CYS A 1 83 ? -4.776 1.812 -13.119 1.00 90.00 83 CYS A CA 1
ATOM 614 C C . CYS A 1 83 ? -5.070 2.401 -14.499 1.00 90.00 83 CYS A C 1
ATOM 616 O O . CYS A 1 83 ? -6.217 2.726 -14.831 1.00 90.00 83 CYS A O 1
ATOM 618 N N . TRP A 1 84 ? -4.025 2.541 -15.311 1.00 84.38 84 TRP A N 1
ATOM 619 C CA . TRP A 1 84 ? -4.195 2.840 -16.725 1.00 84.38 84 TRP A CA 1
ATOM 620 C C . TRP A 1 84 ? -4.774 1.625 -17.443 1.00 84.38 84 TRP A C 1
ATOM 622 O O . TRP A 1 84 ? -4.338 0.493 -17.233 1.00 84.38 84 TRP A O 1
ATOM 632 N N . GLN A 1 85 ? -5.749 1.864 -18.316 1.00 79.00 85 GLN A N 1
ATOM 633 C CA . GLN A 1 85 ? -6.130 0.848 -19.285 1.00 79.00 85 GLN A CA 1
ATOM 634 C C . GLN A 1 85 ? -4.989 0.643 -20.274 1.00 79.00 85 GLN A C 1
ATOM 636 O O . GLN A 1 85 ? -4.333 1.606 -20.680 1.00 79.00 85 GLN A O 1
ATOM 641 N N . ALA A 1 86 ? -4.813 -0.602 -20.711 1.00 75.31 86 ALA A N 1
ATOM 642 C CA . ALA A 1 86 ? -4.012 -0.866 -21.891 1.00 75.31 86 ALA A CA 1
ATOM 643 C C . ALA A 1 86 ? -4.576 -0.063 -23.078 1.00 75.31 86 ALA A C 1
ATOM 645 O O . ALA A 1 86 ? -5.804 0.074 -23.193 1.00 75.31 86 ALA A O 1
ATOM 646 N N . PRO A 1 87 ? -3.712 0.469 -23.960 1.00 73.69 87 PRO A N 1
ATOM 647 C CA . PRO A 1 87 ? -4.183 1.058 -25.198 1.00 73.69 87 PRO A CA 1
ATOM 648 C C . PRO A 1 87 ? -5.038 0.030 -25.952 1.00 73.69 87 PRO A C 1
ATOM 650 O O . PRO A 1 87 ? -4.764 -1.175 -25.886 1.00 73.69 87 PRO A O 1
ATOM 653 N N . PRO A 1 88 ? -6.101 0.475 -26.640 1.00 70.62 88 PRO A N 1
ATOM 654 C CA . PRO A 1 88 ? -6.908 -0.434 -27.432 1.00 70.62 88 PRO A CA 1
ATOM 655 C C . PRO A 1 88 ? -6.031 -1.117 -28.484 1.00 70.62 88 PRO A C 1
ATOM 657 O O . PRO A 1 88 ? -5.049 -0.543 -28.960 1.00 70.62 88 PRO A O 1
ATOM 660 N N . ALA A 1 89 ? -6.412 -2.337 -28.869 1.00 74.44 89 ALA A N 1
ATOM 661 C CA . ALA A 1 89 ? -5.787 -3.008 -30.001 1.00 74.44 89 ALA A CA 1
ATOM 662 C C . ALA A 1 89 ? -5.793 -2.083 -31.239 1.00 74.44 89 ALA A C 1
ATOM 664 O O . ALA A 1 89 ? -6.744 -1.301 -31.400 1.00 74.44 89 ALA A O 1
ATOM 665 N N . PRO A 1 90 ? -4.772 -2.166 -32.113 1.00 76.50 90 PRO A N 1
ATOM 666 C CA . PRO A 1 90 ? -4.715 -1.365 -33.331 1.00 76.50 90 PRO A CA 1
ATOM 667 C C . PRO A 1 90 ? -6.051 -1.416 -34.088 1.00 76.50 90 PRO A C 1
ATOM 669 O O . PRO A 1 90 ? -6.603 -2.491 -34.310 1.00 76.50 90 PRO A O 1
ATOM 672 N N . GLY A 1 91 ? -6.604 -0.250 -34.436 1.00 77.44 91 GLY A N 1
ATOM 673 C CA . GLY A 1 91 ? -7.886 -0.142 -35.147 1.00 77.44 91 GLY A CA 1
ATOM 674 C C . GLY A 1 91 ? -9.149 -0.065 -34.273 1.00 77.44 91 GLY A C 1
ATOM 675 O O . GLY A 1 91 ? -10.239 0.104 -34.817 1.00 77.44 91 GLY A O 1
ATOM 676 N N . ARG A 1 92 ? -9.054 -0.113 -32.935 1.00 62.88 92 ARG A N 1
ATOM 677 C CA . ARG A 1 92 ? -10.188 0.182 -32.031 1.00 62.88 92 ARG A CA 1
ATOM 678 C C . ARG A 1 92 ? -10.066 1.573 -31.400 1.00 62.88 92 ARG A C 1
ATOM 680 O O . ARG A 1 92 ? -9.033 1.917 -30.836 1.00 62.88 92 ARG A O 1
ATOM 687 N N . ARG A 1 93 ? -11.145 2.370 -31.427 1.00 58.50 93 ARG A N 1
ATOM 688 C CA . ARG A 1 93 ? -11.249 3.607 -30.623 1.00 58.50 93 ARG A CA 1
ATOM 689 C C . ARG A 1 93 ? -11.424 3.260 -29.145 1.00 58.50 93 ARG A C 1
ATOM 691 O O . ARG A 1 93 ? -12.212 2.379 -28.805 1.00 58.50 93 ARG A O 1
ATOM 698 N N . SER A 1 94 ? -10.727 3.981 -28.270 1.00 51.72 94 SER A N 1
ATOM 699 C CA . SER A 1 94 ? -10.893 3.876 -26.821 1.00 51.72 94 SER A CA 1
ATOM 700 C C . SER A 1 94 ? -12.264 4.416 -26.408 1.00 51.72 94 SER A C 1
ATOM 702 O O . SER A 1 94 ? -12.560 5.603 -26.537 1.00 51.72 94 SER A O 1
ATOM 704 N N . SER A 1 95 ? -13.129 3.545 -25.895 1.00 50.00 95 SER A N 1
ATOM 705 C CA . SER A 1 95 ? -14.381 3.956 -25.264 1.00 50.00 95 SER A CA 1
ATOM 706 C C . SER A 1 95 ? -14.249 3.846 -23.742 1.00 50.00 95 SER A C 1
ATOM 708 O O . SER A 1 95 ? -14.420 2.767 -23.186 1.00 50.00 95 SER A O 1
ATOM 710 N N . ARG A 1 96 ? -14.020 4.998 -23.093 1.00 52.19 96 ARG A N 1
ATOM 711 C CA . ARG A 1 96 ? -14.211 5.300 -21.652 1.00 52.19 96 ARG A CA 1
ATOM 712 C C . ARG A 1 96 ? -13.174 4.766 -20.644 1.00 52.19 96 ARG A C 1
ATOM 714 O O . ARG A 1 96 ? -12.760 3.618 -20.686 1.00 52.19 96 ARG A O 1
ATOM 721 N N . ARG A 1 97 ? -12.843 5.625 -19.659 1.00 45.72 97 ARG A N 1
ATOM 722 C CA . ARG A 1 97 ? -12.111 5.298 -18.415 1.00 45.72 97 ARG A CA 1
ATOM 723 C C . ARG A 1 97 ? -12.872 4.224 -17.622 1.00 45.72 97 ARG A C 1
ATOM 725 O O . ARG A 1 97 ? -13.984 4.489 -17.169 1.00 45.72 97 ARG A O 1
ATOM 732 N N . THR A 1 98 ? -12.274 3.056 -17.400 1.00 50.88 98 THR A N 1
ATOM 733 C CA . THR A 1 98 ? -12.838 2.018 -16.521 1.00 50.88 98 THR A CA 1
ATOM 734 C C . THR A 1 98 ? -12.541 2.377 -15.075 1.00 50.88 98 THR A C 1
ATOM 736 O O . THR A 1 98 ? 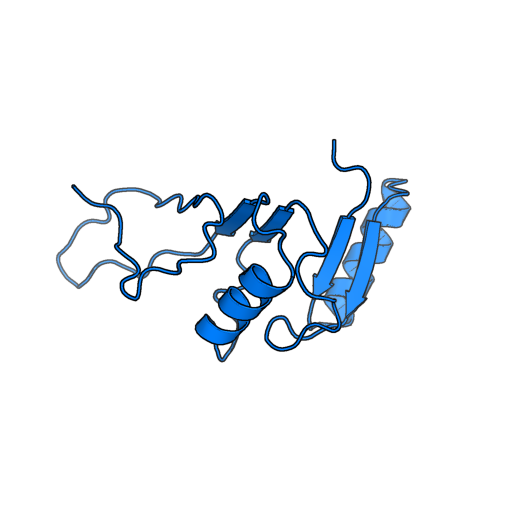-11.387 2.497 -14.674 1.00 50.88 98 THR A O 1
ATOM 739 N N . ARG A 1 99 ? -13.598 2.520 -14.280 1.00 43.81 99 ARG A N 1
ATOM 740 C CA . ARG A 1 99 ? -13.522 2.532 -12.822 1.00 43.81 99 ARG A CA 1
ATOM 741 C C . ARG A 1 99 ? -13.887 1.121 -12.352 1.00 43.81 99 ARG A C 1
ATOM 743 O O . ARG A 1 99 ? -15.058 0.762 -12.392 1.00 43.81 99 ARG A O 1
ATOM 750 N N . CYS A 1 100 ? -12.903 0.316 -11.954 1.00 47.06 100 CYS A N 1
ATOM 751 C CA . CYS A 1 100 ? -13.154 -0.979 -11.316 1.00 47.06 100 CYS A CA 1
ATOM 752 C C . CYS A 1 100 ? -13.256 -0.770 -9.802 1.00 47.06 100 CYS A C 1
ATOM 754 O O . CYS A 1 100 ? -12.249 -0.614 -9.119 1.00 47.06 100 CYS A O 1
ATOM 756 N N . SER A 1 101 ? -14.478 -0.742 -9.275 1.00 46.03 101 SER A N 1
ATOM 757 C CA . SER A 1 101 ? -14.735 -0.820 -7.835 1.00 46.03 101 SER A CA 1
ATOM 758 C C . SER A 1 101 ? -15.443 -2.138 -7.546 1.00 46.03 101 SER A C 1
ATOM 760 O O . SER A 1 101 ? -16.552 -2.341 -8.041 1.00 46.03 101 SER A O 1
ATOM 762 N N . ALA A 1 102 ? -14.827 -3.016 -6.759 1.00 52.16 102 ALA A N 1
ATOM 763 C CA . ALA A 1 102 ? -15.446 -4.256 -6.304 1.00 52.16 102 ALA A CA 1
ATOM 764 C C . ALA A 1 102 ? -15.744 -4.160 -4.802 1.00 52.16 102 ALA A C 1
ATOM 766 O O . ALA A 1 102 ? -14.987 -3.563 -4.035 1.00 52.16 102 ALA A O 1
ATOM 767 N N . ARG A 1 103 ? -16.858 -4.755 -4.364 1.00 45.72 103 ARG A N 1
ATOM 768 C CA . ARG A 1 103 ? -17.013 -5.126 -2.952 1.00 45.72 103 ARG A CA 1
ATOM 769 C C . ARG A 1 103 ? -16.054 -6.294 -2.720 1.00 45.72 103 ARG A C 1
ATOM 771 O O . ARG A 1 103 ? -16.009 -7.186 -3.564 1.00 45.72 103 ARG A O 1
ATOM 778 N N . CYS A 1 104 ? -15.276 -6.278 -1.640 1.00 38.44 104 CYS A N 1
ATOM 779 C CA . CYS A 1 104 ? -14.366 -7.379 -1.345 1.00 38.44 104 CYS A CA 1
ATOM 780 C C . CYS A 1 104 ? -15.205 -8.596 -0.920 1.00 38.44 104 CYS A C 1
ATOM 782 O O . CYS A 1 104 ? -15.513 -8.772 0.248 1.00 38.44 104 CYS A O 1
ATOM 784 N N . SER A 1 105 ? -15.670 -9.403 -1.871 1.00 44.38 105 SER A N 1
ATOM 785 C CA . SER A 1 105 ? -16.060 -10.779 -1.585 1.00 44.38 105 SER A CA 1
ATOM 786 C C . SER A 1 105 ? -14.799 -11.608 -1.774 1.00 44.38 105 SER A C 1
ATOM 788 O O . SER A 1 105 ? -14.294 -11.677 -2.893 1.00 44.38 105 SER A O 1
ATOM 790 N N . LYS A 1 106 ? -14.272 -12.218 -0.707 1.00 44.69 106 LYS A N 1
ATOM 791 C CA . LYS A 1 106 ? -13.059 -13.063 -0.750 1.00 44.69 106 LYS A CA 1
ATOM 792 C C . LYS A 1 106 ? -13.134 -14.215 -1.773 1.00 44.69 106 LYS A C 1
ATOM 794 O O . LYS A 1 106 ? -12.125 -14.830 -2.092 1.00 44.69 106 LYS A O 1
ATOM 799 N N . SER A 1 107 ? -14.311 -14.473 -2.342 1.00 41.34 107 SER A N 1
ATOM 800 C CA . SER A 1 107 ? -14.499 -15.165 -3.616 1.00 41.34 107 SER A CA 1
ATOM 801 C C . SER A 1 107 ? -13.985 -14.308 -4.780 1.00 41.34 107 SER A C 1
ATOM 803 O O . SER A 1 107 ? -14.734 -13.571 -5.426 1.00 41.34 107 SER A O 1
ATOM 805 N N . PHE A 1 108 ? -12.685 -14.394 -5.030 1.00 39.31 108 PHE A N 1
ATOM 806 C CA . PHE A 1 108 ? -12.041 -13.815 -6.200 1.00 39.31 108 PHE A CA 1
ATOM 807 C C . PHE A 1 108 ? -12.529 -14.566 -7.453 1.00 39.31 108 PHE A C 1
ATOM 809 O O . PHE A 1 108 ? -12.317 -15.778 -7.543 1.00 39.31 108 PHE A O 1
ATOM 816 N N . PRO A 1 109 ? -13.209 -13.931 -8.425 1.00 41.41 109 PRO A N 1
ATOM 817 C CA . PRO A 1 109 ? -13.530 -14.628 -9.658 1.00 41.41 109 PRO A CA 1
ATOM 818 C C . PRO A 1 109 ? -12.219 -14.909 -10.403 1.00 41.41 109 PRO A C 1
ATOM 820 O O . PRO A 1 109 ? -11.418 -14.007 -10.639 1.00 41.41 109 PRO A O 1
ATOM 823 N N . SER A 1 110 ? -12.023 -16.156 -10.836 1.00 38.06 110 SER A N 1
ATOM 824 C CA . SER A 1 110 ? -10.902 -16.596 -11.690 1.00 38.06 110 SER A CA 1
ATOM 825 C C . SER A 1 110 ? -10.825 -15.857 -13.036 1.00 38.06 110 SER A C 1
ATOM 827 O O . SER A 1 110 ? -9.881 -16.024 -13.807 1.00 38.06 110 SER A O 1
ATOM 829 N N . ARG A 1 111 ? -11.818 -15.011 -13.321 1.00 36.25 111 ARG A N 1
ATOM 830 C CA . ARG A 1 111 ? -11.910 -14.146 -14.484 1.00 36.25 111 ARG A CA 1
ATOM 831 C C . ARG A 1 111 ? -12.135 -12.715 -14.018 1.00 36.25 111 ARG A C 1
ATOM 833 O O . ARG A 1 111 ? -13.238 -12.336 -13.629 1.00 36.25 111 ARG A O 1
ATOM 840 N N . TRP A 1 112 ? -11.089 -11.907 -14.131 1.00 44.78 112 TRP A N 1
ATOM 841 C CA . TRP A 1 112 ? -11.215 -10.458 -14.150 1.00 44.78 112 TRP A CA 1
ATOM 842 C C . TRP A 1 112 ? -11.973 -10.076 -15.420 1.00 44.78 112 TRP A C 1
ATOM 844 O O . TRP A 1 112 ? -11.404 -9.992 -16.507 1.00 44.78 112 TRP A O 1
ATOM 854 N N . SER A 1 113 ? -13.293 -9.930 -15.315 1.00 39.19 113 SER A N 1
ATOM 855 C CA . SER A 1 113 ? -14.085 -9.425 -16.426 1.00 39.19 113 SER A CA 1
ATOM 856 C C . SER A 1 113 ? -13.872 -7.922 -16.528 1.00 39.19 113 SER A C 1
ATOM 858 O O . SER A 1 113 ? -14.266 -7.171 -15.632 1.00 39.19 113 SER A O 1
ATOM 860 N N . ASN A 1 114 ? -13.316 -7.480 -17.652 1.00 38.16 114 ASN A N 1
ATOM 861 C CA . ASN A 1 114 ? -13.538 -6.127 -18.140 1.00 38.16 114 ASN A CA 1
ATOM 862 C C . ASN A 1 114 ? -15.057 -5.983 -18.269 1.00 38.16 114 ASN A C 1
ATOM 864 O O . ASN A 1 114 ? -15.660 -6.621 -19.129 1.00 38.16 114 ASN A O 1
ATOM 868 N N . ALA A 1 115 ? -15.694 -5.255 -17.356 1.00 35.47 115 ALA A N 1
ATOM 869 C CA . ALA A 1 115 ? -17.135 -5.074 -17.386 1.00 35.47 115 ALA A CA 1
ATOM 870 C C . ALA A 1 115 ? -17.516 -4.269 -18.639 1.00 35.47 115 ALA A C 1
ATOM 872 O O . ALA A 1 115 ? -17.494 -3.042 -18.642 1.00 35.47 115 ALA A O 1
ATOM 873 N N . SER A 1 116 ? -17.854 -4.992 -19.699 1.00 39.16 116 SER A N 1
ATOM 874 C CA . SER A 1 116 ? -18.635 -4.536 -20.839 1.00 39.16 116 SER A CA 1
ATOM 875 C C . SER A 1 116 ? -19.738 -5.570 -21.049 1.00 39.16 116 SER A C 1
ATOM 877 O O . SER A 1 116 ? -19.490 -6.628 -21.631 1.00 39.16 116 SER A O 1
ATOM 879 N N . ARG A 1 117 ? -20.920 -5.290 -20.488 1.00 33.41 117 ARG A N 1
ATOM 880 C CA . ARG A 1 117 ? -22.168 -5.687 -21.145 1.00 33.41 117 ARG A CA 1
ATOM 881 C C . ARG A 1 117 ? -22.384 -4.741 -22.316 1.00 33.41 117 ARG A C 1
ATOM 883 O O . ARG A 1 117 ? -22.047 -3.546 -22.141 1.00 33.41 117 ARG A O 1
#

Secondary structure (DSSP, 8-state):
--S-EEEEES-HHHHHHHHHHHHHTT--SEEEEE--TTS----TT-EEEEEEESSTTTSSSHHHHHHHHHHHEEEEEEEEEE-PPPPPPTT---------EEE--S---SS------

Radius of gyration: 16.1 Å; chains: 1; bounding box: 34×37×48 Å

pLDDT: mean 82.67, std 21.48, range [33.41, 98.5]